Protein AF-A0A6N2S6K8-F1 (afdb_monomer)

Solvent-accessible surface area (backbone atoms only — not comparable to full-atom values): 3686 Å² total; per-residue (Å²): 135,88,86,87,83,86,75,82,70,97,61,82,93,72,53,48,67,61,50,53,50,52,51,44,53,54,43,38,74,72,72,43,92,72,84,89,81,88,84,58,92,82,62,81,89,76,81,82,82,136

pLDDT: mean 85.66, std 15.85, range [44.06, 98.06]

Mean predicted aligned error: 5.66 Å

Foldseek 3Di:
DDDDDAQDDPDPPPCSVVVQVVVQVVCVVVVDDDDGDDPPPVDDPPPDDD

Secondary structure (DSSP, 8-state):
-PPP-----SSTTSSHHHHHHHHHHHHHHTT---------TT-----S--

Sequence (50 aa):
MCKVISVANQKGGVAKSTTTLNLGVGLARQGKKVLLIDADPQGTDYEGIY

Structure (mmCIF, N/CA/C/O backbone):
data_AF-A0A6N2S6K8-F1
#
_entry.id   AF-A0A6N2S6K8-F1
#
loop_
_atom_site.group_PDB
_atom_site.id
_atom_site.type_symbol
_atom_site.label_atom_id
_atom_site.label_alt_id
_atom_site.label_comp_id
_atom_site.label_asym_id
_atom_site.label_entity_id
_atom_site.label_seq_id
_atom_site.pdbx_PDB_ins_code
_atom_site.Cartn_x
_atom_site.Cartn_y
_atom_site.Cartn_z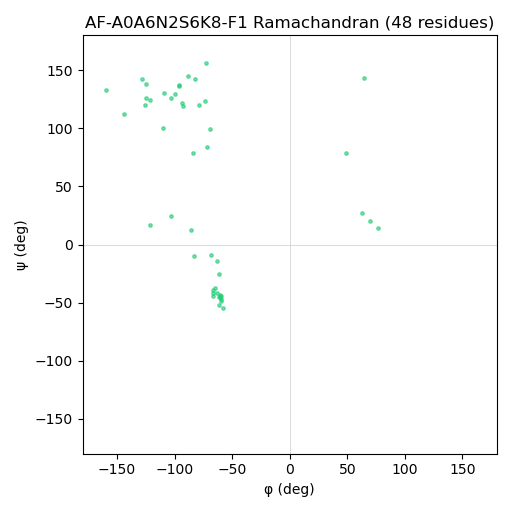
_atom_site.occupancy
_atom_site.B_iso_or_equiv
_atom_site.auth_seq_id
_atom_site.auth_comp_id
_atom_site.auth_asym_id
_atom_site.auth_atom_id
_atom_site.pdbx_PDB_model_num
ATOM 1 N N . MET A 1 1 ? -10.193 14.462 7.186 1.00 84.12 1 MET A N 1
ATOM 2 C CA . MET A 1 1 ? -9.245 14.824 6.109 1.00 84.12 1 MET A CA 1
ATOM 3 C C . MET A 1 1 ? -8.413 13.594 5.766 1.00 84.12 1 MET A C 1
ATOM 5 O O . MET A 1 1 ? -8.046 12.873 6.687 1.00 84.12 1 MET A O 1
ATOM 9 N N . CYS A 1 2 ? -8.191 13.302 4.484 1.00 91.50 2 CYS A N 1
ATOM 10 C CA . CYS A 1 2 ? -7.390 12.154 4.038 1.00 91.50 2 CYS A CA 1
ATOM 11 C C . CYS A 1 2 ? -5.907 12.549 3.936 1.00 91.50 2 CYS A C 1
ATOM 13 O O . CYS A 1 2 ? -5.614 13.687 3.571 1.00 91.50 2 CYS A O 1
ATOM 15 N N . LYS A 1 3 ? -4.983 11.631 4.249 1.00 96.69 3 LYS A N 1
ATOM 16 C CA . LYS A 1 3 ? -3.542 11.820 4.027 1.00 96.69 3 LYS A CA 1
ATOM 17 C C . LYS A 1 3 ? -3.118 11.025 2.796 1.00 96.69 3 LYS A C 1
ATOM 19 O O . LYS A 1 3 ? -3.363 9.825 2.744 1.00 96.69 3 LYS A O 1
ATOM 24 N N . VAL A 1 4 ? -2.481 11.693 1.838 1.00 96.69 4 VAL A N 1
ATOM 25 C CA . VAL A 1 4 ? -1.980 11.075 0.603 1.00 96.69 4 VAL A CA 1
ATOM 26 C C . VAL A 1 4 ? -0.482 10.819 0.748 1.00 96.69 4 VAL A C 1
ATOM 28 O O . VAL A 1 4 ? 0.260 11.713 1.155 1.00 96.69 4 VAL A O 1
ATOM 31 N N . ILE A 1 5 ? -0.050 9.595 0.447 1.00 96.06 5 ILE A N 1
ATOM 32 C CA . ILE A 1 5 ? 1.351 9.163 0.491 1.00 96.06 5 ILE A CA 1
ATOM 33 C C . ILE A 1 5 ? 1.688 8.587 -0.884 1.00 96.06 5 ILE A C 1
ATOM 35 O O . ILE A 1 5 ? 0.983 7.700 -1.355 1.00 96.06 5 ILE A O 1
ATOM 39 N N . SER A 1 6 ? 2.750 9.091 -1.515 1.00 95.12 6 SER A N 1
ATOM 40 C CA . SER A 1 6 ? 3.257 8.574 -2.789 1.00 95.12 6 SER A CA 1
ATOM 41 C C . SER A 1 6 ? 4.583 7.857 -2.567 1.00 95.12 6 SER A C 1
ATOM 43 O O . SER A 1 6 ? 5.483 8.399 -1.923 1.00 95.12 6 SER A O 1
ATOM 45 N N . VAL A 1 7 ? 4.696 6.638 -3.093 1.00 93.38 7 VAL A N 1
ATOM 46 C CA . VAL A 1 7 ? 5.924 5.840 -3.069 1.00 93.38 7 VAL A CA 1
ATOM 47 C C . VAL A 1 7 ? 6.459 5.771 -4.493 1.00 93.38 7 VAL A C 1
ATOM 49 O O . VAL A 1 7 ? 5.984 4.991 -5.313 1.00 93.38 7 VAL A O 1
ATOM 52 N N . ALA A 1 8 ? 7.454 6.604 -4.791 1.00 91.69 8 ALA A N 1
ATOM 53 C CA . ALA A 1 8 ? 7.996 6.757 -6.134 1.00 91.69 8 ALA A CA 1
ATOM 54 C C . ALA A 1 8 ? 9.520 6.603 -6.151 1.00 91.69 8 ALA A C 1
ATOM 56 O O . ALA A 1 8 ? 10.228 7.047 -5.250 1.00 91.69 8 ALA A O 1
ATOM 57 N N . ASN A 1 9 ? 10.019 5.967 -7.207 1.00 88.56 9 ASN A N 1
ATOM 58 C CA . ASN A 1 9 ? 11.434 5.848 -7.539 1.00 88.56 9 ASN A CA 1
ATOM 59 C C . ASN A 1 9 ? 11.545 5.511 -9.034 1.00 88.56 9 ASN A C 1
ATOM 61 O O . ASN A 1 9 ? 10.862 4.612 -9.531 1.00 88.56 9 ASN A O 1
ATOM 65 N N . GLN A 1 10 ? 12.426 6.226 -9.726 1.00 86.88 10 GLN A N 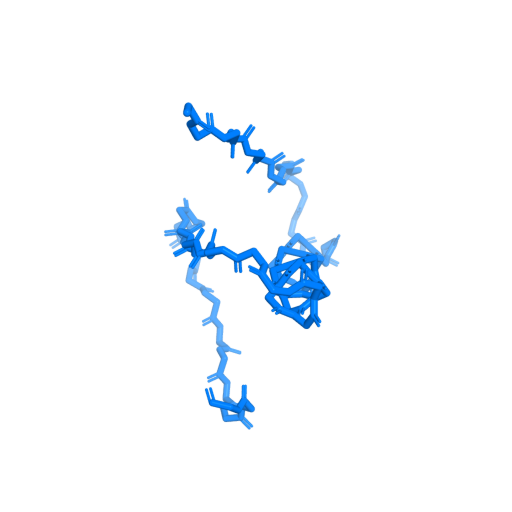1
ATOM 66 C CA . GLN A 1 10 ? 12.699 6.109 -11.160 1.00 86.88 10 GLN A CA 1
ATOM 67 C C . GLN A 1 10 ? 13.384 4.794 -11.574 1.00 86.88 10 GLN A C 1
ATOM 69 O O . GLN A 1 10 ? 13.486 4.500 -12.761 1.00 86.88 10 GLN A O 1
ATOM 74 N N . LYS A 1 11 ? 13.834 3.977 -10.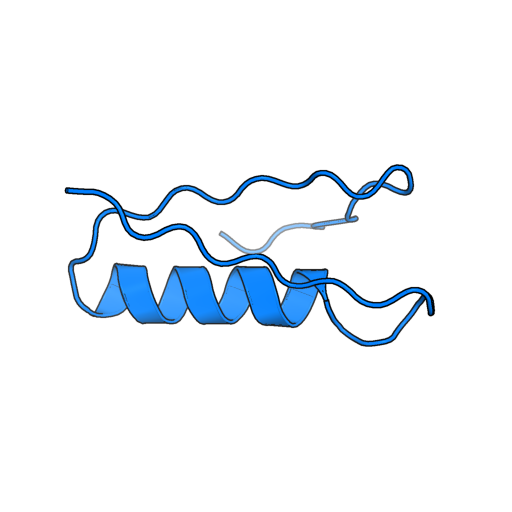614 1.00 85.88 11 LYS A N 1
ATOM 75 C CA . LYS A 1 11 ? 14.400 2.647 -10.867 1.00 85.88 11 LYS A CA 1
ATOM 76 C C . LYS A 1 11 ? 13.349 1.537 -10.690 1.00 85.88 11 LYS A C 1
ATOM 78 O O . LYS A 1 11 ? 12.575 1.541 -9.728 1.00 85.88 11 LYS A O 1
ATOM 83 N N . GLY A 1 12 ? 13.335 0.567 -11.606 1.00 87.12 12 GLY A N 1
ATOM 84 C CA . GLY A 1 12 ? 12.563 -0.679 -11.479 1.00 87.12 12 GLY A CA 1
ATOM 85 C C . GLY A 1 12 ? 13.166 -1.640 -10.444 1.00 87.12 12 GLY A C 1
ATOM 86 O O . GLY A 1 12 ? 14.352 -1.554 -10.131 1.00 87.12 12 GLY A O 1
ATOM 87 N N . GLY A 1 13 ? 12.359 -2.543 -9.880 1.00 87.56 13 GLY A N 1
ATOM 88 C CA . GLY A 1 13 ? 12.853 -3.578 -8.954 1.00 87.56 13 GLY A CA 1
ATOM 89 C C . GLY A 1 13 ? 13.333 -3.071 -7.584 1.00 87.56 13 GLY A C 1
ATOM 90 O O . GLY A 1 13 ? 14.090 -3.755 -6.907 1.00 87.56 13 GLY A O 1
ATOM 91 N N . VAL A 1 14 ? 12.909 -1.876 -7.160 1.00 91.50 14 VAL A N 1
ATOM 92 C CA . VAL A 1 14 ? 13.299 -1.256 -5.870 1.00 91.50 14 VAL A CA 1
ATOM 93 C C . VAL A 1 14 ? 12.208 -1.335 -4.794 1.00 91.50 14 VAL A C 1
ATOM 95 O O . VAL A 1 14 ? 12.163 -0.508 -3.890 1.00 91.50 14 VAL A O 1
ATOM 98 N N . ALA A 1 15 ? 11.304 -2.311 -4.905 1.00 91.94 15 ALA A N 1
ATOM 99 C CA . ALA A 1 15 ? 10.270 -2.619 -3.909 1.00 91.94 15 ALA A CA 1
ATOM 100 C C . ALA A 1 15 ? 9.221 -1.512 -3.634 1.00 91.94 15 ALA A C 1
ATOM 102 O O . ALA A 1 15 ? 8.626 -1.484 -2.556 1.00 91.94 15 ALA A O 1
ATOM 103 N N . LYS A 1 16 ? 8.935 -0.620 -4.598 1.00 91.81 16 LYS A N 1
ATOM 104 C CA . LYS A 1 16 ? 7.898 0.431 -4.464 1.00 91.81 16 LYS A CA 1
ATOM 105 C C . LYS A 1 16 ? 6.509 -0.144 -4.161 1.00 91.81 16 LYS A C 1
ATOM 107 O O . LYS A 1 16 ? 5.903 0.217 -3.151 1.00 91.81 16 LYS A O 1
ATOM 112 N N . S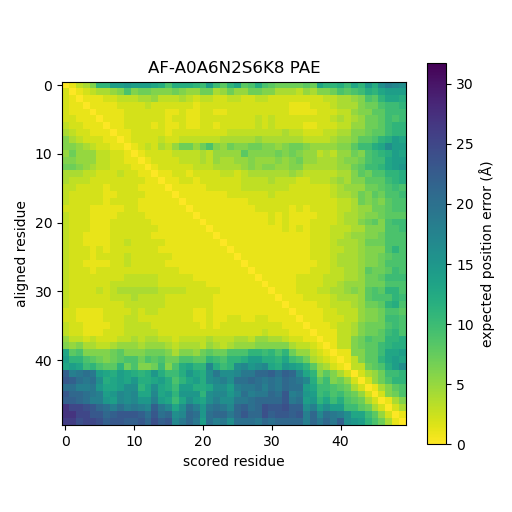ER A 1 17 ? 6.030 -1.074 -4.991 1.00 90.50 17 SER A N 1
ATOM 113 C CA . SER A 1 17 ? 4.706 -1.693 -4.835 1.00 90.50 17 SER A CA 1
ATOM 114 C C . SER A 1 17 ? 4.632 -2.560 -3.576 1.00 90.50 17 SER A C 1
ATOM 116 O O . SER A 1 17 ? 3.656 -2.494 -2.832 1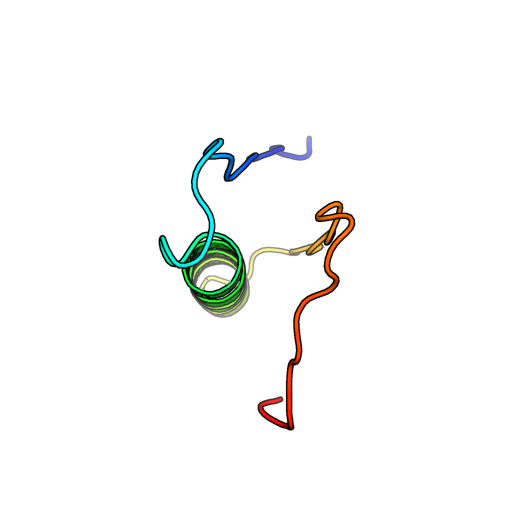.00 90.50 17 SER A O 1
ATOM 118 N N . THR A 1 18 ? 5.706 -3.292 -3.256 1.00 92.75 18 THR A N 1
ATOM 119 C CA . THR A 1 18 ? 5.830 -4.068 -2.009 1.00 92.75 18 THR A CA 1
ATOM 120 C C . THR A 1 18 ? 5.744 -3.176 -0.772 1.00 92.75 18 THR A C 1
ATOM 122 O O . THR A 1 18 ? 5.055 -3.509 0.193 1.00 92.75 18 THR A O 1
ATOM 125 N N . THR A 1 19 ? 6.416 -2.024 -0.799 1.00 95.19 19 THR A N 1
ATOM 126 C CA . THR A 1 19 ? 6.389 -1.043 0.293 1.00 95.19 19 THR A CA 1
ATOM 127 C C . THR A 1 19 ? 4.997 -0.433 0.434 1.00 95.19 19 THR A C 1
ATOM 129 O O . THR A 1 19 ? 4.474 -0.352 1.543 1.00 95.19 19 THR A O 1
ATOM 132 N N . THR A 1 20 ? 4.371 -0.066 -0.686 1.00 95.00 20 THR A N 1
ATOM 133 C CA . THR A 1 20 ? 3.015 0.504 -0.731 1.00 95.00 20 THR A CA 1
ATOM 134 C C . THR A 1 20 ? 1.982 -0.459 -0.146 1.00 95.00 20 THR A C 1
ATOM 136 O O . THR A 1 20 ? 1.200 -0.064 0.721 1.00 95.00 20 THR A O 1
ATOM 139 N N . LEU A 1 21 ? 2.034 -1.737 -0.539 1.00 94.62 21 LEU A N 1
ATOM 140 C CA . LEU A 1 21 ? 1.150 -2.778 -0.015 1.00 94.62 21 LEU A CA 1
ATOM 141 C C . LEU A 1 21 ? 1.329 -2.962 1.498 1.00 94.62 21 LEU A C 1
A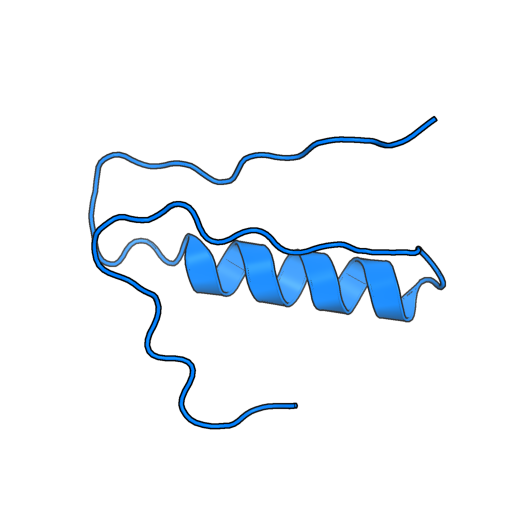TOM 143 O O . LEU A 1 21 ? 0.358 -2.889 2.247 1.00 94.62 21 LEU A O 1
ATOM 147 N N . ASN A 1 22 ? 2.565 -3.158 1.966 1.00 96.19 22 ASN A N 1
ATOM 148 C CA . ASN A 1 22 ? 2.826 -3.405 3.388 1.00 96.19 22 ASN A CA 1
ATOM 149 C C . ASN A 1 22 ? 2.476 -2.200 4.269 1.00 96.19 22 ASN A C 1
ATOM 151 O O . ASN A 1 22 ? 1.929 -2.376 5.359 1.00 96.19 22 ASN A O 1
ATOM 155 N N . LEU A 1 23 ? 2.729 -0.977 3.791 1.00 96.81 23 LEU A N 1
ATOM 1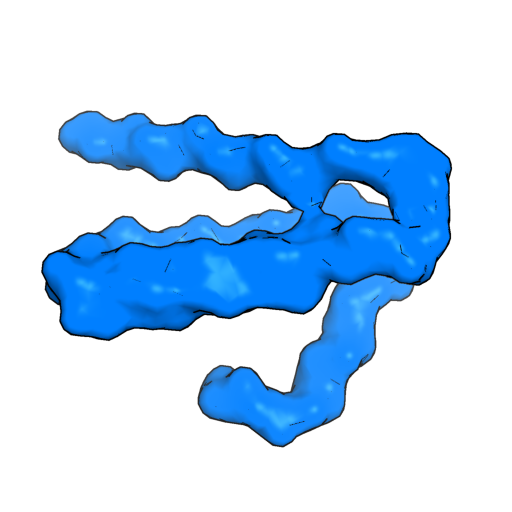56 C CA . LEU A 1 23 ? 2.299 0.240 4.474 1.00 96.81 23 LEU A CA 1
ATOM 157 C C . LEU A 1 23 ? 0.770 0.296 4.579 1.00 96.81 23 LEU A C 1
ATOM 159 O O . LEU A 1 23 ? 0.239 0.575 5.655 1.00 96.81 23 LEU A O 1
ATOM 163 N N . GLY A 1 24 ? 0.063 -0.022 3.491 1.00 96.56 24 GLY A N 1
ATOM 164 C CA . GLY A 1 24 ? -1.395 -0.094 3.474 1.00 96.56 24 GLY A CA 1
ATOM 165 C C . GLY A 1 24 ? -1.954 -1.123 4.455 1.00 96.56 24 GLY A C 1
ATOM 166 O O . GLY A 1 24 ? -2.819 -0.789 5.263 1.00 96.56 24 GLY A O 1
ATOM 167 N N . VAL A 1 25 ? -1.409 -2.343 4.451 1.00 97.44 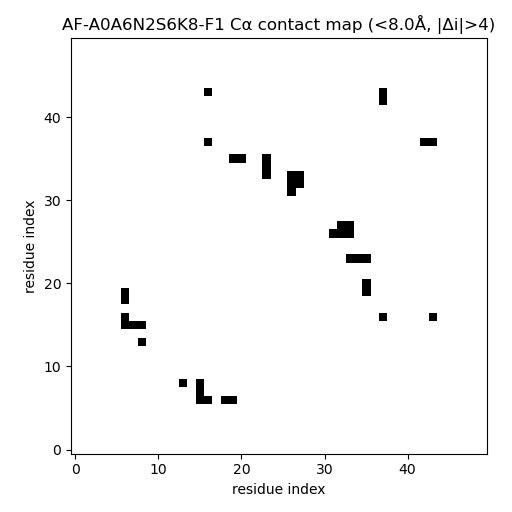25 VAL A N 1
ATOM 168 C CA . VAL A 1 25 ? -1.786 -3.416 5.387 1.00 97.44 25 VAL A CA 1
ATOM 169 C C . VAL A 1 25 ? -1.527 -2.996 6.835 1.00 97.44 25 VAL A C 1
ATOM 171 O O . VAL A 1 25 ? -2.390 -3.183 7.692 1.00 97.44 25 VAL A O 1
ATOM 174 N N . GLY A 1 26 ? -0.371 -2.394 7.125 1.00 97.88 26 GLY A N 1
ATOM 175 C CA . GLY A 1 26 ? -0.038 -1.896 8.460 1.00 97.88 26 GLY A CA 1
ATOM 176 C C . GLY A 1 26 ? -1.023 -0.834 8.955 1.00 97.88 26 GLY A C 1
ATOM 177 O O . GLY A 1 26 ? -1.503 -0.915 10.085 1.00 97.88 26 GLY A O 1
ATOM 178 N N . LEU A 1 27 ? -1.385 0.124 8.098 1.00 97.69 27 LEU A N 1
ATOM 179 C CA . LEU A 1 27 ? -2.366 1.166 8.414 1.00 97.69 27 LEU A CA 1
ATOM 180 C C . LEU A 1 27 ? -3.780 0.594 8.599 1.00 97.69 27 LEU A C 1
ATOM 182 O O . LEU A 1 27 ? -4.476 0.979 9.541 1.00 97.69 27 LEU A O 1
ATOM 186 N N . ALA A 1 28 ? -4.191 -0.352 7.754 1.00 97.75 28 ALA A N 1
ATOM 187 C CA . ALA A 1 28 ? -5.479 -1.029 7.876 1.00 97.75 28 ALA A CA 1
ATOM 188 C C . ALA A 1 28 ? -5.576 -1.827 9.188 1.00 97.75 28 ALA A C 1
ATOM 190 O O . ALA A 1 28 ? -6.577 -1.726 9.898 1.00 97.75 28 ALA A O 1
ATOM 191 N N . ARG A 1 29 ? -4.505 -2.535 9.579 1.00 98.06 29 ARG A N 1
ATOM 192 C CA . ARG A 1 29 ? -4.404 -3.244 10.872 1.00 98.06 29 ARG A CA 1
ATOM 193 C C . ARG A 1 29 ? -4.501 -2.312 12.082 1.00 98.06 29 ARG A C 1
ATOM 195 O O . ARG A 1 29 ? -4.936 -2.742 13.142 1.00 98.06 29 ARG A O 1
ATOM 202 N N . GLN A 1 30 ? -4.151 -1.038 11.925 1.00 98.00 30 GLN A N 1
ATOM 203 C CA . GLN A 1 30 ? -4.342 0.002 12.944 1.00 98.00 30 GLN A CA 1
ATOM 204 C C . GLN A 1 30 ? -5.740 0.654 12.896 1.00 98.00 30 GLN A C 1
ATOM 206 O O . GLN A 1 30 ? -5.957 1.712 13.492 1.00 98.00 30 GLN A O 1
ATOM 211 N N . GLY A 1 31 ? -6.691 0.070 12.159 1.00 97.69 31 GLY A N 1
ATOM 212 C CA . GLY A 1 31 ? -8.069 0.553 12.050 1.00 97.69 31 GLY A CA 1
ATOM 213 C C . GLY A 1 31 ? -8.242 1.776 11.147 1.00 97.69 31 GLY A C 1
ATOM 214 O O . GLY A 1 31 ? -9.276 2.444 11.206 1.00 97.69 31 GLY A O 1
ATOM 215 N N . LYS A 1 32 ? -7.245 2.123 10.320 1.00 97.62 32 LYS A N 1
ATOM 216 C CA . LYS A 1 32 ? -7.375 3.221 9.353 1.00 97.62 32 LYS A CA 1
ATOM 217 C C . LYS A 1 32 ? -8.088 2.734 8.095 1.00 97.62 32 LYS A C 1
ATOM 219 O O . LYS A 1 32 ? -7.839 1.634 7.615 1.00 97.62 32 LYS A O 1
ATOM 224 N N . LYS A 1 33 ? -8.939 3.587 7.519 1.00 97.62 33 LYS A N 1
ATOM 225 C CA . LYS A 1 33 ? -9.450 3.379 6.158 1.00 97.62 33 LYS A CA 1
ATOM 226 C C . LYS A 1 33 ? -8.330 3.696 5.172 1.00 97.62 33 LYS A C 1
ATOM 228 O O . LYS A 1 33 ? -7.785 4.798 5.212 1.00 97.62 33 LYS A O 1
ATOM 233 N N . VAL A 1 34 ? -7.995 2.734 4.320 1.00 97.25 34 VAL A N 1
ATOM 234 C CA . VAL A 1 34 ? -6.879 2.812 3.374 1.00 97.25 34 VAL A CA 1
ATOM 235 C C . VAL A 1 34 ? -7.404 2.561 1.967 1.00 97.25 34 VAL A C 1
ATOM 237 O O . VAL A 1 34 ? -8.227 1.675 1.763 1.00 97.25 34 VAL A O 1
ATOM 240 N N . LEU A 1 35 ? -6.910 3.343 1.011 1.00 96.25 35 LEU A N 1
ATOM 241 C CA . LEU A 1 35 ? -7.074 3.115 -0.419 1.00 96.25 35 LEU A CA 1
ATOM 242 C C . LEU A 1 35 ? -5.674 2.996 -1.020 1.00 96.25 35 LEU A C 1
ATOM 244 O O . LEU A 1 35 ? -4.856 3.897 -0.829 1.00 96.25 35 LEU A O 1
ATOM 248 N N . LEU A 1 36 ? -5.405 1.893 -1.714 1.00 94.50 36 LEU A N 1
ATOM 249 C CA . LEU A 1 36 ? -4.193 1.730 -2.511 1.00 94.50 36 LEU A CA 1
ATOM 250 C C . LEU A 1 36 ? -4.503 2.092 -3.961 1.00 94.50 36 LEU A C 1
ATOM 252 O O . LEU A 1 36 ? -5.547 1.711 -4.485 1.00 94.50 36 LEU A O 1
ATOM 256 N N . ILE A 1 37 ? -3.603 2.846 -4.585 1.00 92.25 37 ILE A N 1
ATOM 257 C CA . ILE A 1 37 ? -3.684 3.229 -5.993 1.00 92.25 37 ILE A CA 1
ATOM 258 C C . ILE A 1 37 ? -2.366 2.811 -6.629 1.00 92.25 37 ILE A C 1
ATOM 260 O O . ILE A 1 37 ? -1.311 3.278 -6.198 1.00 92.25 37 ILE A O 1
ATOM 264 N N . ASP A 1 38 ? -2.439 1.938 -7.629 1.00 87.25 38 ASP A N 1
ATOM 265 C CA . ASP A 1 38 ? -1.302 1.625 -8.487 1.00 87.25 38 ASP A CA 1
ATOM 266 C C . ASP A 1 38 ? -1.351 2.538 -9.715 1.00 87.25 38 ASP A C 1
ATOM 268 O O . ASP A 1 38 ? -2.337 2.564 -10.452 1.00 87.25 38 ASP A O 1
ATOM 272 N N . ALA A 1 39 ? -0.304 3.338 -9.881 1.00 84.00 39 ALA A N 1
ATOM 273 C CA . ALA A 1 39 ? -0.115 4.227 -11.021 1.00 84.00 39 ALA A CA 1
ATOM 274 C C . ALA A 1 39 ? 1.198 3.907 -11.757 1.00 84.00 39 ALA A C 1
ATOM 276 O O . ALA A 1 39 ? 1.706 4.750 -12.499 1.00 84.00 39 ALA A O 1
ATOM 277 N N . ASP A 1 40 ? 1.778 2.723 -11.525 1.00 76.00 40 ASP A N 1
ATOM 278 C CA . ASP A 1 40 ? 2.958 2.264 -12.248 1.00 76.00 40 ASP A CA 1
ATOM 279 C C . ASP A 1 40 ? 2.531 1.734 -13.633 1.00 76.00 40 ASP A C 1
ATOM 281 O O . ASP A 1 40 ? 1.730 0.799 -13.716 1.00 76.00 40 ASP A O 1
ATOM 285 N N . PRO A 1 41 ? 3.034 2.309 -14.743 1.00 68.81 41 PRO A N 1
ATOM 286 C CA . PRO A 1 41 ? 2.668 1.872 -16.088 1.00 68.81 41 PRO A CA 1
ATOM 287 C C . PRO A 1 41 ? 3.074 0.427 -16.399 1.00 68.81 41 PRO A C 1
ATOM 289 O O . PRO A 1 41 ? 2.595 -0.120 -17.389 1.00 68.81 41 PRO A O 1
ATOM 292 N N . GLN A 1 42 ? 3.948 -0.193 -15.596 1.00 68.06 42 GLN A N 1
ATOM 293 C CA . GLN A 1 42 ? 4.299 -1.605 -15.766 1.00 68.06 42 GLN A CA 1
ATOM 294 C C . GLN A 1 42 ? 3.302 -2.574 -15.118 1.00 68.06 42 GLN A C 1
ATOM 296 O O . GLN A 1 42 ? 3.368 -3.758 -15.428 1.00 68.06 42 GLN A O 1
ATOM 301 N N . GLY A 1 43 ? 2.355 -2.084 -14.303 1.00 59.62 43 GLY A N 1
ATOM 302 C CA . GLY A 1 43 ? 1.423 -2.914 -13.540 1.00 59.62 43 GLY A CA 1
ATOM 303 C C . GLY A 1 43 ? 2.134 -3.769 -12.485 1.00 59.62 43 GLY A C 1
ATOM 304 O O . GLY A 1 43 ? 3.251 -4.245 -12.677 1.00 59.62 43 GLY A O 1
ATOM 305 N N . THR A 1 44 ? 1.511 -3.960 -11.325 1.00 62.38 44 THR A N 1
ATOM 306 C CA . THR A 1 44 ? 2.056 -4.877 -10.317 1.00 62.38 44 THR A CA 1
ATOM 307 C C . THR A 1 44 ? 1.443 -6.274 -10.481 1.00 62.38 44 THR A C 1
ATOM 309 O O . THR A 1 44 ? 0.230 -6.424 -10.345 1.00 62.38 44 THR A O 1
ATOM 312 N N . ASP A 1 45 ? 2.266 -7.306 -10.700 1.00 56.72 45 ASP A N 1
ATOM 313 C CA . ASP A 1 45 ? 1.846 -8.716 -10.620 1.00 56.72 45 ASP A CA 1
ATOM 314 C C . ASP A 1 45 ? 1.616 -9.103 -9.150 1.00 56.72 45 ASP A C 1
ATOM 316 O O . ASP A 1 45 ? 2.494 -9.625 -8.459 1.00 56.72 45 ASP A O 1
ATOM 320 N N . TYR A 1 46 ? 0.427 -8.804 -8.633 1.00 56.09 46 TYR A N 1
ATOM 321 C CA . TYR A 1 46 ? -0.042 -9.373 -7.374 1.00 56.09 46 TYR A CA 1
ATOM 322 C C . TYR A 1 46 ? -0.656 -10.751 -7.653 1.00 56.09 46 TYR A C 1
ATOM 324 O O . TYR A 1 46 ? -1.876 -10.896 -7.701 1.00 56.09 46 TYR A O 1
ATOM 332 N N . GLU A 1 47 ? 0.174 -11.783 -7.829 1.00 47.69 47 GLU A N 1
ATOM 333 C CA . GLU A 1 47 ? -0.323 -13.153 -7.685 1.00 47.69 47 GLU A CA 1
ATOM 334 C C . GLU A 1 47 ? -0.646 -13.407 -6.207 1.00 47.69 47 GLU A 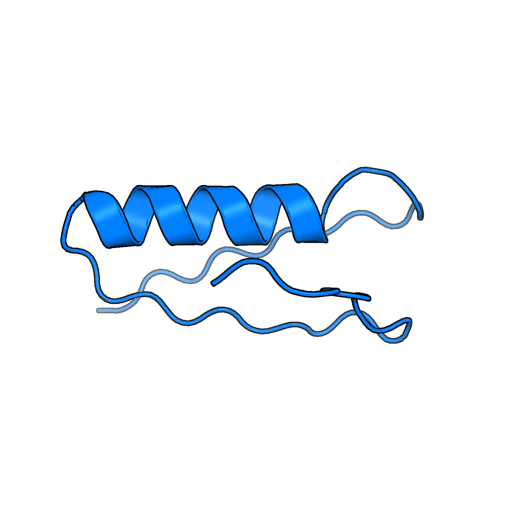C 1
ATOM 336 O O . GLU A 1 47 ? 0.228 -13.638 -5.375 1.00 47.69 47 GLU A O 1
ATOM 341 N N . GLY A 1 48 ? -1.938 -13.290 -5.895 1.00 51.41 48 GLY A N 1
ATOM 342 C CA . GLY A 1 48 ? -2.608 -13.910 -4.760 1.00 51.41 48 GLY A CA 1
ATOM 343 C C . GLY A 1 48 ? -1.936 -13.765 -3.402 1.00 51.41 48 GLY A C 1
ATOM 344 O O . GLY A 1 48 ? -1.426 -14.750 -2.883 1.00 51.41 48 GLY A O 1
ATOM 345 N N . ILE A 1 49 ? -2.076 -12.608 -2.747 1.00 46.62 49 ILE A N 1
ATOM 346 C CA . ILE A 1 49 ? -2.176 -12.594 -1.282 1.00 46.62 49 ILE A CA 1
ATOM 347 C C . ILE A 1 49 ? -3.148 -11.485 -0.840 1.00 46.62 49 ILE A C 1
ATOM 349 O O . ILE A 1 49 ? -2.819 -10.302 -0.934 1.00 46.62 49 ILE A O 1
ATOM 353 N N . TYR A 1 50 ? -4.285 -11.943 -0.296 1.00 44.06 50 TYR A N 1
ATOM 354 C CA . TYR A 1 50 ? -5.449 -11.243 0.287 1.00 44.06 50 TYR A CA 1
ATOM 355 C C . TYR A 1 50 ? -6.508 -10.702 -0.677 1.00 44.06 50 TYR A C 1
ATOM 357 O O . TYR A 1 50 ? -6.269 -9.668 -1.334 1.00 44.06 50 TYR A O 1
#

Radius of gyration: 11.64 Å; Cα contacts (8 Å, |Δi|>4): 21; chains: 1; bounding box: 24×29×29 Å